Protein AF-A0A6V8M3C8-F1 (afdb_monomer)

Structure (mmCIF, N/CA/C/O backbone):
data_AF-A0A6V8M3C8-F1
#
_entry.id   AF-A0A6V8M3C8-F1
#
loop_
_atom_site.group_PDB
_atom_site.id
_atom_site.type_symbol
_atom_site.label_atom_id
_atom_site.label_alt_id
_atom_site.label_comp_id
_atom_site.label_asym_id
_atom_site.label_entity_id
_atom_site.label_seq_id
_atom_site.pdbx_PDB_ins_code
_atom_site.Cartn_x
_atom_site.Cartn_y
_atom_site.Cartn_z
_atom_site.occupancy
_atom_site.B_iso_or_equiv
_atom_site.auth_seq_id
_atom_site.auth_comp_id
_atom_site.auth_asym_id
_atom_site.auth_atom_id
_atom_site.pdbx_PDB_model_num
ATOM 1 N N . MET A 1 1 ? -6.383 4.798 18.868 1.00 64.38 1 MET A N 1
ATOM 2 C CA . MET A 1 1 ? -6.118 4.479 17.451 1.00 64.38 1 MET A CA 1
ATOM 3 C C . MET A 1 1 ? -7.440 4.408 16.706 1.00 64.38 1 MET A C 1
ATOM 5 O O . MET A 1 1 ? -8.151 3.413 16.837 1.00 64.38 1 MET A O 1
ATOM 9 N N . THR A 1 2 ? -7.817 5.476 16.009 1.00 93.56 2 THR A N 1
ATOM 10 C CA . THR A 1 2 ? -9.075 5.533 15.249 1.00 93.56 2 THR A CA 1
ATOM 11 C C . THR A 1 2 ? -8.981 4.631 14.016 1.00 93.56 2 THR A C 1
ATOM 13 O O . THR A 1 2 ? -7.885 4.325 13.539 1.00 93.56 2 THR A O 1
ATOM 16 N N . ASN A 1 3 ? -10.116 4.183 13.476 1.00 91.31 3 ASN A N 1
ATOM 17 C CA . ASN A 1 3 ? -10.122 3.341 12.272 1.00 91.31 3 ASN A CA 1
ATOM 18 C C . ASN A 1 3 ? -9.426 4.025 11.083 1.00 91.31 3 ASN A C 1
ATOM 20 O O . ASN A 1 3 ? -8.691 3.363 10.349 1.00 91.31 3 ASN A O 1
ATOM 24 N N . GLY A 1 4 ? -9.567 5.349 10.952 1.00 94.75 4 GLY A N 1
ATOM 25 C CA . GLY A 1 4 ? -8.877 6.138 9.930 1.00 94.75 4 GLY A CA 1
ATOM 26 C C . GLY A 1 4 ? -7.356 6.042 10.039 1.00 94.75 4 GLY A C 1
ATOM 27 O O . GLY A 1 4 ? -6.682 5.775 9.048 1.00 94.75 4 GLY A O 1
ATOM 28 N N . GLU A 1 5 ? -6.803 6.139 11.248 1.00 94.88 5 GLU A N 1
ATOM 29 C CA . GLU A 1 5 ? -5.355 6.020 11.461 1.00 94.88 5 GLU A CA 1
ATOM 30 C C . GLU A 1 5 ? -4.826 4.603 11.182 1.00 94.88 5 GLU A C 1
ATOM 32 O O . GLU A 1 5 ? -3.650 4.426 10.854 1.00 94.88 5 GLU A O 1
ATOM 37 N N . LYS A 1 6 ? -5.649 3.558 11.359 1.00 92.75 6 LYS A N 1
ATOM 38 C CA . LYS A 1 6 ? -5.264 2.178 10.999 1.00 92.75 6 LYS A CA 1
ATOM 39 C C . LYS A 1 6 ? -5.171 2.026 9.483 1.00 92.75 6 LYS A C 1
ATOM 41 O O . LYS A 1 6 ? -4.206 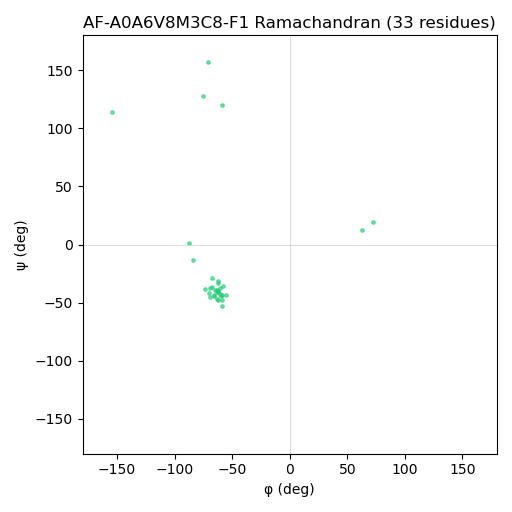1.455 8.980 1.00 92.75 6 LYS A O 1
ATOM 46 N N . VAL A 1 7 ? -6.160 2.561 8.769 1.00 91.94 7 VAL A N 1
ATOM 47 C CA . VAL A 1 7 ? -6.212 2.539 7.302 1.00 91.94 7 VAL A CA 1
ATOM 48 C C . VAL A 1 7 ? -5.085 3.379 6.705 1.00 91.94 7 VAL A C 1
ATOM 50 O O . VAL A 1 7 ? -4.404 2.908 5.797 1.00 91.94 7 VAL A O 1
ATOM 53 N N . ALA A 1 8 ? -4.837 4.576 7.240 1.00 94.62 8 ALA A N 1
ATOM 54 C CA . ALA A 1 8 ? -3.776 5.462 6.768 1.00 94.62 8 ALA A CA 1
ATOM 55 C C . ALA A 1 8 ? -2.397 4.796 6.857 1.00 94.62 8 ALA A C 1
ATOM 57 O O . ALA A 1 8 ? -1.687 4.756 5.858 1.00 94.62 8 ALA A O 1
ATOM 58 N N . ARG A 1 9 ? -2.055 4.181 8.000 1.00 94.75 9 ARG A N 1
ATOM 59 C CA . ARG A 1 9 ? -0.787 3.444 8.157 1.00 94.75 9 ARG A CA 1
ATOM 60 C C . ARG A 1 9 ? -0.627 2.305 7.157 1.00 94.75 9 ARG A C 1
ATOM 62 O O . ARG A 1 9 ? 0.440 2.163 6.575 1.00 94.75 9 ARG A O 1
ATOM 69 N N . ARG A 1 10 ? -1.682 1.515 6.927 1.00 93.19 10 ARG A N 1
ATOM 70 C CA . ARG A 1 10 ? -1.635 0.430 5.931 1.00 93.19 10 ARG A CA 1
ATOM 71 C C . ARG A 1 10 ? -1.407 0.959 4.515 1.00 93.19 10 ARG A C 1
ATOM 73 O O . ARG A 1 10 ? -0.629 0.376 3.771 1.00 93.19 10 ARG A O 1
ATOM 80 N N . LYS A 1 11 ? -2.051 2.073 4.149 1.00 93.31 11 LYS A N 1
ATOM 81 C CA . LYS A 1 11 ? -1.835 2.720 2.8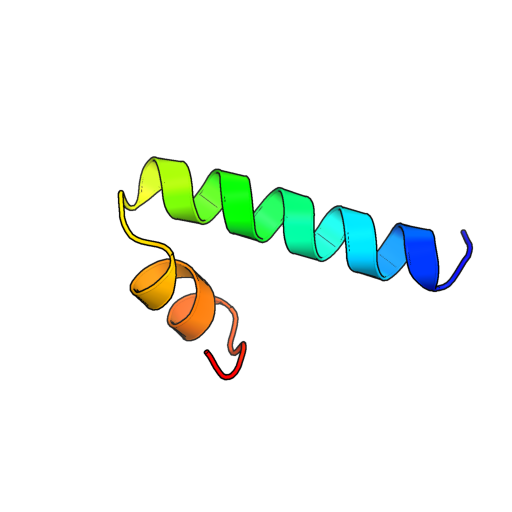46 1.00 93.31 11 LYS A CA 1
ATOM 82 C C . LYS A 1 11 ? -0.429 3.311 2.718 1.00 93.31 11 LYS A C 1
ATOM 84 O O . LYS A 1 11 ? 0.151 3.230 1.645 1.00 93.31 11 LYS A O 1
ATOM 89 N N . LEU A 1 12 ? 0.127 3.853 3.799 1.00 95.81 12 LEU A N 1
ATOM 90 C CA . LEU A 1 12 ? 1.504 4.354 3.841 1.00 95.81 12 LEU A CA 1
ATOM 91 C C . LEU A 1 12 ? 2.512 3.226 3.576 1.00 95.81 12 LEU A C 1
ATOM 93 O O . LEU A 1 12 ? 3.332 3.351 2.673 1.00 95.81 12 LEU A O 1
ATOM 97 N N . ALA A 1 13 ? 2.353 2.087 4.254 1.00 94.12 13 ALA A N 1
ATOM 98 C CA . ALA A 1 13 ? 3.181 0.901 4.026 1.00 94.12 13 ALA A CA 1
ATOM 99 C C . ALA A 1 13 ? 3.073 0.363 2.582 1.00 94.12 13 ALA A C 1
ATOM 101 O O . ALA A 1 13 ? 4.066 -0.052 1.992 1.00 94.12 13 ALA A O 1
ATOM 102 N N . LEU A 1 14 ? 1.879 0.410 1.974 1.00 94.94 14 LEU A N 1
ATOM 103 C CA . LEU A 1 14 ? 1.695 0.059 0.559 1.00 94.94 14 LEU A CA 1
ATOM 104 C C . LEU A 1 14 ? 2.486 0.988 -0.377 1.00 94.94 14 LEU A C 1
ATOM 106 O O . LEU A 1 14 ? 3.034 0.515 -1.370 1.00 94.94 14 LEU A O 1
ATOM 110 N N . LEU A 1 15 ? 2.539 2.292 -0.092 1.00 95.88 15 LEU A N 1
ATOM 111 C CA . LEU A 1 15 ? 3.285 3.252 -0.914 1.00 95.88 15 LEU A CA 1
ATOM 112 C C . LEU A 1 15 ? 4.798 3.048 -0.807 1.00 95.88 15 LEU A C 1
ATOM 114 O O . LEU A 1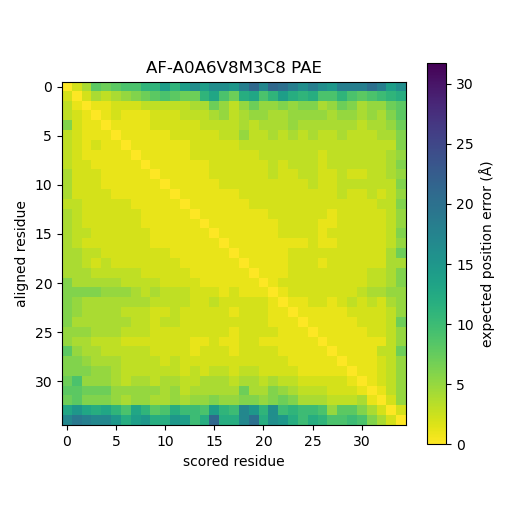 15 ? 5.495 3.157 -1.814 1.00 95.88 15 LEU A O 1
ATOM 118 N N . GLU A 1 16 ? 5.298 2.717 0.381 1.00 96.38 16 GLU A N 1
ATOM 119 C CA . GLU A 1 16 ? 6.708 2.368 0.583 1.00 96.38 16 GLU A CA 1
ATOM 120 C C . GLU A 1 16 ? 7.073 1.107 -0.205 1.00 96.38 16 GLU A C 1
ATOM 122 O O . GLU A 1 16 ? 8.013 1.128 -0.999 1.00 96.38 16 GLU A O 1
ATOM 127 N N . LEU A 1 17 ? 6.246 0.063 -0.115 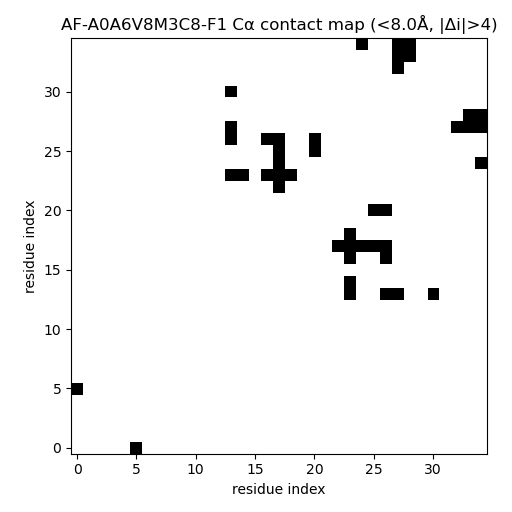1.00 95.38 17 LEU A N 1
ATOM 128 C CA . LEU A 1 17 ? 6.422 -1.156 -0.903 1.00 95.38 17 LEU A CA 1
ATOM 129 C C . LEU A 1 17 ? 6.357 -0.884 -2.415 1.00 95.38 17 LEU A C 1
ATOM 131 O O . LEU A 1 17 ? 7.149 -1.412 -3.192 1.00 95.38 17 LEU A O 1
ATOM 135 N N . ALA A 1 18 ? 5.421 -0.046 -2.860 1.00 96.38 18 ALA A N 1
ATOM 136 C CA . ALA A 1 18 ? 5.309 0.323 -4.268 1.00 96.38 18 ALA A CA 1
ATOM 137 C C . ALA A 1 18 ? 6.553 1.060 -4.778 1.00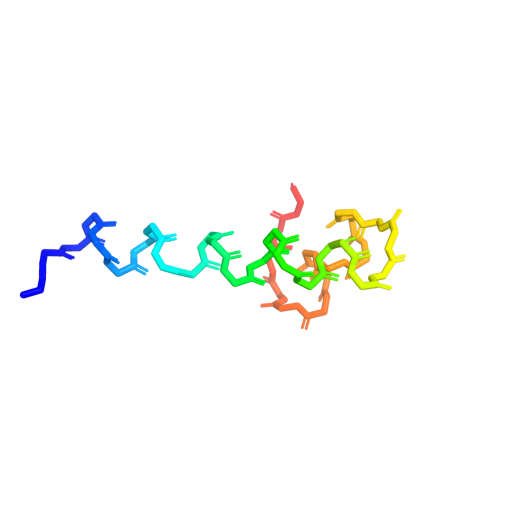 96.38 18 ALA A C 1
ATOM 139 O O . ALA A 1 18 ? 6.896 0.912 -5.952 1.00 96.38 18 ALA A O 1
ATOM 140 N N . LYS A 1 19 ? 7.227 1.824 -3.912 1.00 96.88 19 LYS A N 1
ATOM 141 C CA . LYS A 1 19 ? 8.484 2.505 -4.229 1.00 96.88 19 LYS A CA 1
ATOM 142 C C . LYS A 1 19 ? 9.635 1.513 -4.392 1.00 96.88 19 LYS A C 1
ATOM 144 O O . LYS A 1 19 ? 10.396 1.655 -5.342 1.00 96.88 19 LYS A O 1
ATOM 149 N N . GLU A 1 20 ? 9.730 0.501 -3.530 1.00 95.69 20 GLU A N 1
ATOM 150 C CA . GLU A 1 20 ? 10.732 -0.573 -3.649 1.00 95.69 20 GLU A CA 1
ATOM 151 C C . GLU A 1 20 ? 10.521 -1.424 -4.906 1.00 95.69 20 GLU A C 1
ATOM 153 O O . GLU A 1 20 ? 11.476 -1.780 -5.592 1.00 95.69 20 GLU A O 1
ATOM 158 N N . LEU A 1 21 ? 9.262 -1.709 -5.248 1.00 95.12 21 LEU A N 1
ATOM 159 C CA . LEU A 1 21 ? 8.907 -2.515 -6.418 1.00 95.12 21 LEU A CA 1
ATOM 160 C C . LEU A 1 21 ? 8.851 -1.716 -7.731 1.00 95.12 21 LEU A C 1
ATOM 162 O O . LEU A 1 21 ? 8.715 -2.310 -8.800 1.00 95.12 21 LEU A O 1
ATOM 166 N N . GLY A 1 22 ? 8.856 -0.382 -7.667 1.00 96.38 22 GLY A N 1
ATOM 167 C CA . GLY A 1 22 ? 8.621 0.500 -8.816 1.00 96.38 22 GLY A CA 1
ATOM 168 C C . GLY A 1 22 ? 7.228 0.359 -9.448 1.00 96.38 22 GLY A C 1
ATOM 169 O O . GLY A 1 22 ? 7.002 0.827 -10.564 1.00 96.38 22 GLY A O 1
ATOM 170 N N . ASN A 1 23 ? 6.285 -0.319 -8.780 1.00 93.94 23 ASN A N 1
ATOM 171 C CA . ASN A 1 23 ? 4.975 -0.637 -9.336 1.00 93.94 23 ASN A CA 1
ATOM 172 C C . ASN A 1 23 ? 3.904 -0.820 -8.246 1.00 93.94 23 ASN A C 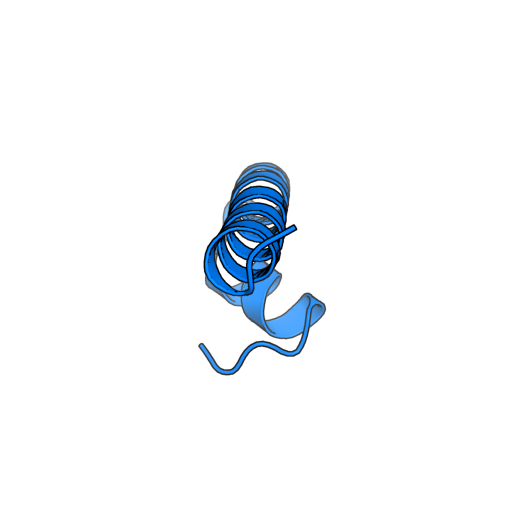1
ATOM 174 O O . ASN A 1 23 ? 3.891 -1.805 -7.505 1.00 93.94 23 ASN A O 1
ATOM 178 N N . VAL A 1 24 ? 2.929 0.092 -8.223 1.00 93.44 24 VAL A N 1
ATOM 179 C CA . VAL A 1 24 ? 1.797 0.070 -7.275 1.00 93.44 24 VAL A CA 1
ATOM 180 C C . VAL A 1 24 ? 0.927 -1.178 -7.440 1.00 93.44 24 VAL A C 1
ATOM 182 O O . VA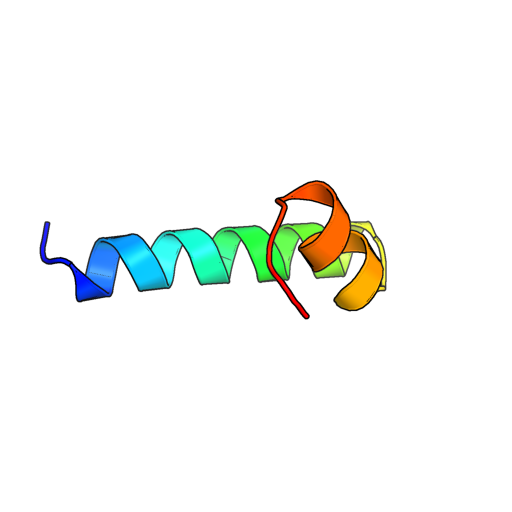L A 1 24 ? 0.388 -1.710 -6.478 1.00 93.44 24 VAL A O 1
ATOM 185 N N . SER A 1 25 ? 0.801 -1.686 -8.661 1.00 93.31 25 SER A N 1
ATOM 186 C CA . SER A 1 25 ? -0.064 -2.824 -8.974 1.00 93.31 25 SER A CA 1
ATOM 187 C C . SER A 1 25 ? 0.495 -4.149 -8.475 1.00 93.31 25 SER A C 1
ATOM 189 O O . SER A 1 25 ? -0.266 -4.987 -7.992 1.00 93.31 25 SER A O 1
ATOM 191 N N . SER A 1 26 ? 1.811 -4.324 -8.579 1.00 93.25 26 SER A N 1
ATOM 192 C CA . SER A 1 26 ? 2.531 -5.453 -7.990 1.00 93.25 26 SER A CA 1
ATOM 193 C C . SER A 1 26 ? 2.465 -5.395 -6.467 1.00 93.25 26 SER A C 1
ATOM 195 O O . SER A 1 26 ? 2.153 -6.405 -5.841 1.00 93.25 26 SER A O 1
ATOM 197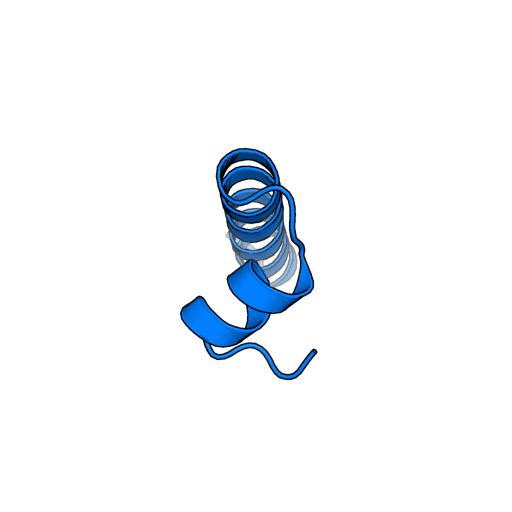 N N . ALA A 1 27 ? 2.652 -4.203 -5.887 1.00 95.31 27 ALA A N 1
ATOM 198 C CA . ALA A 1 27 ? 2.512 -3.989 -4.451 1.00 95.31 27 ALA A CA 1
ATOM 199 C C . ALA A 1 27 ? 1.103 -4.364 -3.964 1.00 95.31 27 ALA A C 1
ATOM 201 O O . ALA A 1 27 ? 0.984 -5.222 -3.098 1.00 95.31 27 ALA A O 1
ATOM 202 N N . CYS A 1 28 ? 0.033 -3.835 -4.576 1.00 94.25 28 CYS A N 1
ATOM 203 C CA . CYS A 1 28 ? -1.351 -4.164 -4.208 1.00 94.25 28 CYS A CA 1
ATOM 204 C C . CYS A 1 28 ? -1.645 -5.672 -4.262 1.00 94.25 28 CYS A C 1
ATOM 206 O O . CYS A 1 28 ? -2.247 -6.199 -3.329 1.00 94.25 28 CYS A O 1
ATOM 208 N N . LYS A 1 29 ? -1.186 -6.377 -5.308 1.00 93.06 29 LYS A N 1
ATOM 209 C CA . LYS A 1 29 ? -1.364 -7.836 -5.427 1.00 93.06 29 LYS A CA 1
ATOM 210 C C . LYS A 1 29 ? -0.662 -8.603 -4.306 1.00 93.06 29 LYS A C 1
ATOM 212 O O . LYS A 1 29 ? -1.246 -9.545 -3.782 1.00 93.06 29 LYS A O 1
ATOM 217 N N . LEU A 1 30 ? 0.554 -8.197 -3.931 1.00 91.06 30 LEU A N 1
ATOM 218 C CA . LEU A 1 30 ? 1.338 -8.863 -2.887 1.00 91.06 30 LEU A CA 1
ATOM 219 C C . LEU A 1 30 ? 0.647 -8.794 -1.519 1.00 91.06 30 LEU A C 1
ATOM 221 O O . LEU A 1 30 ? 0.639 -9.774 -0.782 1.00 91.06 30 LEU A O 1
ATOM 225 N N . ILE A 1 31 ? 0.032 -7.652 -1.200 1.00 90.12 31 ILE A N 1
ATOM 226 C CA . ILE A 1 31 ? -0.669 -7.440 0.079 1.00 90.12 31 ILE A CA 1
ATOM 227 C C . ILE A 1 31 ? -2.137 -7.892 0.043 1.00 90.12 31 ILE A C 1
ATOM 229 O O . ILE A 1 31 ? -2.851 -7.737 1.032 1.00 90.12 31 ILE A O 1
ATOM 233 N N . GLY A 1 32 ? -2.602 -8.442 -1.084 1.00 89.00 32 GLY A N 1
ATOM 234 C CA . GLY A 1 32 ? -3.981 -8.904 -1.248 1.00 89.00 32 GLY A CA 1
ATOM 235 C C . GLY A 1 32 ? -5.011 -7.777 -1.359 1.00 89.00 32 GLY A C 1
ATOM 236 O O . GLY A 1 32 ? -6.200 -8.010 -1.147 1.00 89.00 32 GLY A O 1
ATOM 237 N N . TYR A 1 33 ? -4.585 -6.555 -1.693 1.00 87.81 33 TYR A N 1
ATOM 238 C CA . TYR A 1 33 ? -5.512 -5.493 -2.062 1.00 87.81 33 TYR A CA 1
ATOM 239 C C . TYR A 1 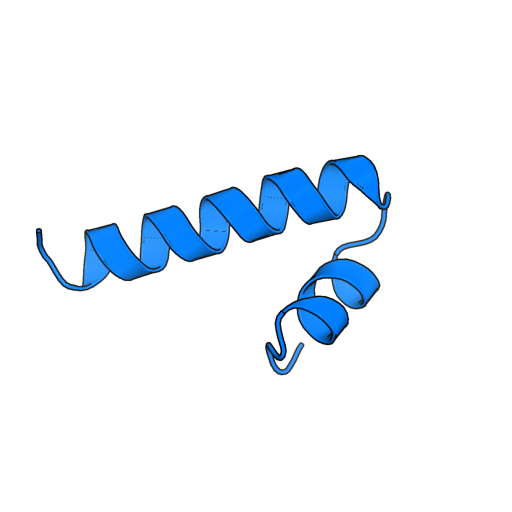33 ? -6.035 -5.742 -3.479 1.00 87.81 33 TYR A C 1
ATOM 241 O O . TYR A 1 33 ? -5.261 -5.897 -4.427 1.00 87.81 33 TYR A O 1
ATOM 249 N N . SER A 1 34 ? -7.359 -5.737 -3.640 1.00 72.94 34 SER A N 1
ATOM 250 C CA . SER A 1 34 ? -7.968 -5.536 -4.954 1.00 72.94 34 SER A CA 1
ATOM 251 C C . SER A 1 34 ? -7.492 -4.179 -5.474 1.00 72.94 34 SER A C 1
ATOM 253 O O . SER A 1 34 ? -7.677 -3.177 -4.779 1.00 72.94 34 SER A O 1
ATOM 255 N N . ARG A 1 35 ? -6.810 -4.174 -6.627 1.00 60.88 35 ARG A N 1
ATOM 256 C CA . ARG A 1 35 ? -6.353 -2.934 -7.269 1.00 60.88 35 ARG A CA 1
ATOM 257 C C . ARG A 1 35 ? -7.506 -1.977 -7.517 1.00 60.88 35 ARG A C 1
ATOM 259 O O . ARG A 1 35 ? -8.583 -2.478 -7.905 1.00 60.88 35 ARG A O 1
#

Organism: NCBI:txid2730080

Radius of gyration: 10.18 Å; Cα contacts (8 Å, |Δi|>4): 22; chains: 1; bounding box: 21×15×27 Å

pLDDT: mean 91.45, std 8.17, range [60.88, 96.88]

Sequence (35 aa):
MTNGEKVARRKLALLELAKELGNVSSACKLIGYSR

Secondary structure (DSSP, 8-state):
--HHHHHHHHHHHHHHHHHHHT-HHHHHHHTT---

Solvent-accessible surface area (backbone atoms only — not comparable to full-atom values): 2105 Å² total; per-residue (Å²): 135,54,71,65,60,56,52,51,53,54,54,50,54,47,51,54,46,13,61,78,66,75,31,60,67,62,34,29,55,75,74,68,43,83,123

Mean predicted aligned error: 3.51 Å

Foldseek 3Di:
DDPVVVVVVVVVVLVVVCVVVVHSVVSCVVVVHDD